Protein AF-A0A9W8L1Q2-F1 (afdb_monomer)

Radius of gyration: 16.3 Å; Cα contacts (8 Å, |Δi|>4): 258; chains: 1; bounding box: 36×30×58 Å

Structure (mmCIF, N/CA/C/O backbone):
data_AF-A0A9W8L1Q2-F1
#
_entry.id   AF-A0A9W8L1Q2-F1
#
loop_
_atom_site.group_PDB
_atom_site.id
_atom_site.type_symbol
_atom_site.label_atom_id
_atom_site.label_alt_id
_atom_site.label_comp_id
_atom_site.label_asym_id
_atom_site.label_entity_id
_atom_site.label_seq_id
_atom_site.pdbx_PDB_ins_code
_atom_site.Cartn_x
_atom_site.Cartn_y
_atom_site.Cartn_z
_atom_site.occupancy
_atom_site.B_iso_or_equiv
_atom_site.auth_seq_id
_atom_site.auth_comp_id
_atom_site.auth_asym_id
_atom_site.auth_atom_id
_atom_site.pdbx_PDB_model_num
ATOM 1 N N . MET A 1 1 ? -18.227 9.528 -41.860 1.00 38.44 1 MET A N 1
ATOM 2 C CA . MET A 1 1 ? -18.164 8.552 -40.748 1.00 38.44 1 MET A CA 1
ATOM 3 C C . MET A 1 1 ? -16.710 8.382 -40.296 1.00 38.44 1 MET A C 1
ATOM 5 O O . MET A 1 1 ? -16.065 7.442 -40.718 1.00 38.44 1 MET A O 1
ATOM 9 N N . VAL A 1 2 ? -16.145 9.310 -39.510 1.00 38.78 2 VAL A N 1
ATOM 10 C CA . VAL A 1 2 ? -14.732 9.234 -39.040 1.00 38.78 2 VAL A CA 1
ATOM 11 C C . VAL A 1 2 ? -14.600 9.848 -37.634 1.00 38.78 2 VAL A C 1
ATOM 13 O O . VAL A 1 2 ? -13.697 10.622 -37.355 1.00 38.78 2 VAL A O 1
ATOM 16 N N . LYS A 1 3 ? -15.570 9.610 -36.742 1.00 34.38 3 LYS A N 1
ATOM 17 C CA . LYS A 1 3 ? -15.519 10.159 -35.368 1.00 34.38 3 LYS A CA 1
ATOM 18 C C . LYS A 1 3 ? -15.734 9.136 -34.252 1.00 34.38 3 LYS A C 1
ATOM 20 O O . LYS A 1 3 ? -15.391 9.444 -33.124 1.00 34.38 3 LYS A O 1
ATOM 25 N N . LEU A 1 4 ? -16.214 7.924 -34.552 1.00 39.19 4 LEU A N 1
ATOM 26 C CA . LEU A 1 4 ? -16.375 6.866 -33.539 1.00 39.19 4 LEU A CA 1
ATOM 27 C C . LEU A 1 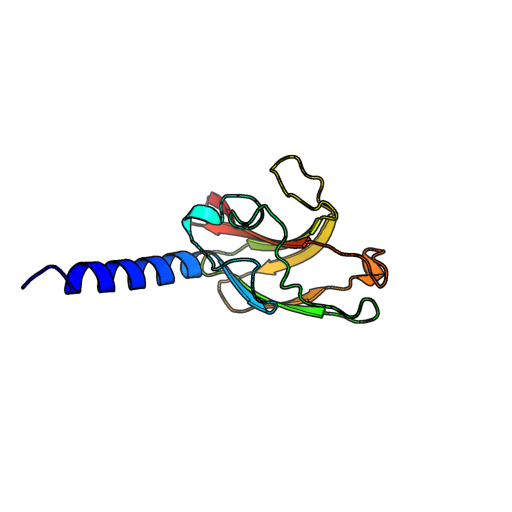4 ? -15.106 6.029 -33.300 1.00 39.19 4 LEU A C 1
ATOM 29 O O . LEU A 1 4 ? -14.950 5.464 -32.225 1.00 39.19 4 LEU A O 1
ATOM 33 N N . PHE A 1 5 ? -14.189 5.950 -34.270 1.00 36.97 5 PH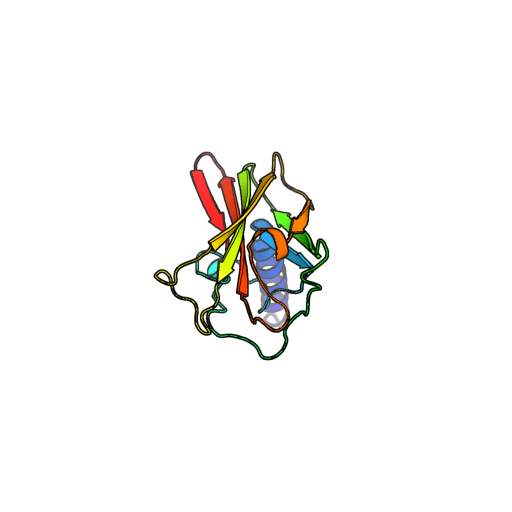E A N 1
ATOM 34 C CA . PHE A 1 5 ? -12.991 5.106 -34.146 1.00 36.97 5 PHE A CA 1
ATOM 35 C C . PHE A 1 5 ? -11.858 5.758 -33.339 1.00 36.97 5 PHE A C 1
ATOM 37 O O . PHE A 1 5 ? -11.129 5.062 -32.641 1.00 36.97 5 PHE A O 1
ATOM 44 N N . ALA A 1 6 ? -11.728 7.088 -33.377 1.00 37.06 6 ALA A N 1
ATOM 45 C CA . ALA A 1 6 ? -10.660 7.793 -32.662 1.00 37.06 6 ALA A CA 1
ATOM 46 C C . ALA A 1 6 ? -10.860 7.784 -31.134 1.00 37.06 6 ALA A C 1
ATOM 48 O O . ALA A 1 6 ? -9.893 7.730 -30.379 1.00 37.06 6 ALA A O 1
ATOM 49 N N . THR A 1 7 ? -12.113 7.784 -30.673 1.00 37.50 7 THR A N 1
ATOM 50 C CA . THR A 1 7 ? -12.445 7.803 -29.243 1.00 37.50 7 THR A CA 1
ATOM 51 C C . THR A 1 7 ? -12.176 6.453 -28.578 1.00 37.50 7 THR A C 1
ATOM 53 O O . THR A 1 7 ? -11.670 6.427 -27.462 1.00 37.50 7 THR A O 1
ATOM 56 N N . LEU A 1 8 ? -12.430 5.334 -29.273 1.00 38.62 8 LEU A N 1
ATOM 57 C CA . LEU A 1 8 ? -12.205 3.985 -28.735 1.00 38.62 8 LEU A CA 1
ATOM 58 C C . LEU A 1 8 ? -10.706 3.656 -28.570 1.00 38.62 8 LEU A C 1
ATOM 60 O O . LEU A 1 8 ? -10.312 3.034 -27.585 1.00 38.62 8 LEU A O 1
ATOM 64 N N . LEU A 1 9 ? -9.862 4.111 -29.507 1.00 37.31 9 LEU A N 1
ATOM 65 C CA . LEU A 1 9 ? -8.404 3.922 -29.451 1.00 37.31 9 LEU A CA 1
ATOM 66 C C . LEU A 1 9 ? -7.739 4.754 -28.341 1.00 37.31 9 LEU A C 1
ATOM 68 O O . LEU A 1 9 ? -6.825 4.262 -27.679 1.00 37.31 9 LEU A O 1
ATOM 72 N N . ALA A 1 10 ? -8.217 5.974 -28.081 1.00 40.53 10 ALA A N 1
ATOM 73 C CA . ALA A 1 10 ? -7.692 6.809 -26.999 1.00 40.53 10 ALA A CA 1
ATOM 74 C C . ALA A 1 10 ? -7.995 6.221 -25.605 1.00 40.53 10 ALA A C 1
ATOM 76 O O . ALA A 1 10 ? -7.133 6.235 -24.728 1.00 40.53 10 ALA A O 1
ATOM 77 N N . SER A 1 11 ? -9.184 5.639 -25.402 1.00 38.84 11 SER A N 1
ATOM 78 C CA . SER A 1 11 ? -9.559 5.003 -24.128 1.00 38.84 11 SER A CA 1
ATOM 79 C C . SER A 1 11 ? -8.728 3.753 -23.815 1.00 38.84 11 SER A C 1
ATOM 81 O O . SER A 1 11 ? -8.348 3.545 -22.664 1.00 38.84 11 SER A O 1
ATOM 83 N N . ALA A 1 12 ? -8.399 2.941 -24.827 1.00 39.38 12 ALA A N 1
ATOM 84 C CA . ALA A 1 12 ? -7.572 1.743 -24.655 1.00 39.38 12 ALA A CA 1
ATOM 85 C C . ALA A 1 12 ? -6.087 2.066 -24.395 1.00 39.38 12 ALA A C 1
ATOM 87 O O . ALA A 1 12 ? -5.414 1.323 -23.678 1.00 39.38 12 ALA A O 1
ATOM 88 N N . ALA A 1 13 ? -5.572 3.173 -24.940 1.00 38.81 13 ALA A N 1
ATOM 89 C CA . ALA A 1 13 ? -4.219 3.657 -24.652 1.00 38.81 13 ALA A CA 1
ATOM 90 C C . ALA A 1 13 ? -4.104 4.241 -23.230 1.00 38.81 13 ALA A C 1
ATOM 92 O O . ALA A 1 13 ? -3.124 3.986 -22.534 1.00 38.81 13 ALA A O 1
ATOM 93 N N . LEU A 1 14 ? -5.131 4.958 -22.757 1.00 34.59 14 LEU A N 1
ATOM 94 C CA . LEU A 1 14 ? -5.171 5.511 -21.396 1.00 34.59 14 LEU A CA 1
ATOM 95 C C . LEU A 1 14 ? -5.277 4.421 -20.316 1.00 34.59 14 LEU A C 1
ATOM 97 O O . LEU A 1 14 ? -4.641 4.541 -19.269 1.00 34.59 14 LEU A O 1
ATOM 101 N N . LEU A 1 15 ? -6.022 3.339 -20.578 1.00 36.16 15 LEU A N 1
ATOM 102 C CA . LEU A 1 15 ? -6.097 2.191 -19.664 1.00 36.16 15 LEU A CA 1
ATOM 103 C C . LEU A 1 15 ? -4.749 1.458 -19.543 1.00 36.16 15 LEU A C 1
ATOM 105 O O . LEU A 1 15 ? -4.375 1.025 -18.455 1.00 36.16 15 LEU A O 1
ATOM 109 N N . GLN A 1 16 ? -4.005 1.347 -20.649 1.00 36.81 16 GLN A N 1
ATOM 110 C CA . GLN A 1 16 ? -2.666 0.749 -20.657 1.00 36.81 16 GLN A CA 1
ATOM 111 C C . GLN A 1 16 ? -1.627 1.649 -19.977 1.00 36.81 16 GLN A C 1
ATOM 113 O O . GLN A 1 16 ? -0.781 1.138 -19.252 1.00 36.81 16 GLN A O 1
ATOM 118 N N . GLY A 1 17 ? -1.722 2.974 -20.135 1.00 43.75 17 GLY A N 1
ATOM 119 C CA . GLY A 1 17 ? -0.839 3.925 -19.451 1.00 43.75 17 GLY A CA 1
ATOM 120 C C . GLY A 1 17 ? -1.023 3.934 -17.929 1.00 43.75 17 GLY A C 1
ATOM 121 O O . GLY A 1 17 ? -0.051 4.035 -17.190 1.00 43.75 17 GLY A O 1
ATOM 122 N N . ALA A 1 18 ? -2.251 3.752 -17.436 1.00 47.59 18 ALA A N 1
ATOM 123 C CA . ALA A 1 18 ? -2.528 3.667 -15.998 1.00 47.59 18 ALA A CA 1
ATOM 124 C C . ALA A 1 18 ? -1.934 2.409 -15.354 1.00 47.59 18 ALA A C 1
ATOM 126 O O . ALA A 1 18 ? -1.348 2.486 -14.279 1.00 47.59 18 ALA A O 1
ATOM 127 N N . LEU A 1 19 ? -2.012 1.276 -16.055 1.00 51.88 19 LEU A N 1
ATOM 128 C CA . LEU A 1 19 ? -1.386 0.017 -15.642 1.00 51.88 19 LEU A CA 1
ATOM 129 C C . LEU A 1 19 ? 0.126 -0.030 -15.905 1.00 51.88 19 LEU A C 1
ATOM 131 O O . LEU A 1 19 ? 0.792 -0.941 -15.415 1.00 51.88 19 LEU A O 1
ATOM 135 N N . GLY A 1 20 ? 0.655 0.919 -16.681 1.00 55.34 20 GLY A N 1
ATOM 136 C CA . GLY A 1 20 ? 2.084 1.056 -16.945 1.00 55.34 20 GLY A CA 1
ATOM 137 C C . GLY A 1 20 ? 2.875 1.410 -15.691 1.00 55.34 20 GLY A C 1
ATOM 138 O O . GLY A 1 20 ? 3.976 0.910 -15.535 1.00 55.34 20 GLY A O 1
ATOM 139 N N . HIS A 1 21 ? 2.296 2.182 -14.770 1.00 71.56 21 HIS A N 1
ATOM 140 C CA . HIS A 1 21 ? 2.990 2.656 -13.571 1.00 71.56 21 HIS A CA 1
ATOM 141 C C . HIS A 1 21 ? 2.767 1.699 -12.389 1.00 71.56 21 HIS A C 1
ATOM 143 O O . HIS A 1 21 ? 3.684 1.008 -11.942 1.00 71.56 21 HIS A O 1
ATOM 149 N N . MET A 1 22 ? 1.517 1.568 -11.932 1.00 76.56 22 MET A N 1
ATOM 150 C CA . MET A 1 22 ? 1.132 0.643 -10.866 1.00 76.56 22 MET A CA 1
ATOM 151 C C . MET A 1 22 ? -0.346 0.258 -10.991 1.00 76.56 22 MET A C 1
ATOM 153 O O . MET A 1 22 ? -1.212 1.107 -11.184 1.00 76.56 22 MET A O 1
ATOM 157 N N . GLY A 1 23 ? -0.649 -1.030 -10.828 1.00 79.25 23 GLY A N 1
ATOM 158 C CA . GLY A 1 23 ? -2.011 -1.531 -10.652 1.00 79.25 23 GLY A CA 1
ATOM 159 C C . GLY A 1 23 ? -2.212 -2.178 -9.283 1.00 79.25 23 GLY A C 1
ATOM 160 O O . GLY A 1 23 ? -1.386 -2.981 -8.851 1.00 79.25 23 GLY A O 1
ATOM 161 N N . VAL A 1 24 ? -3.338 -1.886 -8.630 1.00 78.81 24 VAL A N 1
ATOM 162 C CA . VAL A 1 24 ? -3.805 -2.619 -7.443 1.00 78.81 24 VAL A CA 1
ATOM 163 C C . VAL A 1 24 ? -4.829 -3.659 -7.898 1.00 78.81 24 VAL A C 1
ATOM 165 O O . VAL 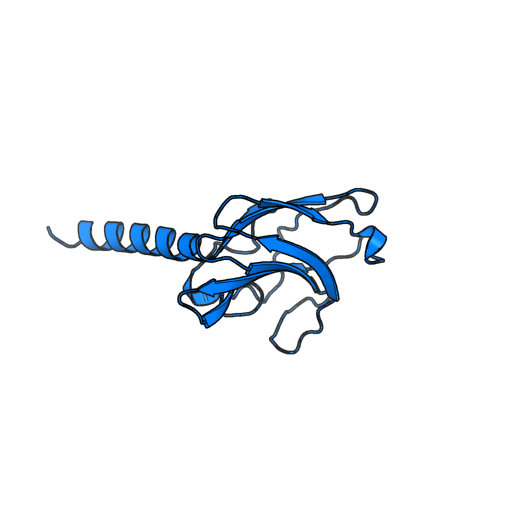A 1 24 ? -5.830 -3.305 -8.520 1.00 78.81 24 VAL A O 1
ATOM 168 N N . ILE A 1 25 ? -4.559 -4.940 -7.638 1.00 82.62 25 ILE A N 1
ATOM 169 C CA . ILE A 1 25 ? -5.399 -6.063 -8.087 1.00 82.62 25 ILE A CA 1
ATOM 170 C C . ILE A 1 25 ? -6.304 -6.541 -6.951 1.00 82.62 25 ILE A C 1
ATOM 172 O O . ILE A 1 25 ? -7.502 -6.729 -7.151 1.00 82.62 25 ILE A O 1
ATOM 176 N N . SER A 1 26 ? -5.733 -6.751 -5.765 1.00 83.00 26 SER A N 1
ATOM 177 C CA . SER A 1 26 ? -6.468 -7.189 -4.579 1.00 83.00 26 SER A CA 1
ATOM 178 C C . SER A 1 26 ? -5.862 -6.547 -3.333 1.00 83.00 26 SER A C 1
ATOM 180 O O . SER A 1 26 ? -4.641 -6.598 -3.192 1.00 83.00 26 SER A O 1
ATOM 182 N N . PRO A 1 27 ? -6.664 -5.977 -2.423 1.00 81.31 27 PRO A N 1
ATOM 183 C CA . PRO A 1 27 ? -8.095 -5.685 -2.578 1.00 81.31 27 PRO A CA 1
ATOM 184 C C . PRO A 1 27 ? -8.374 -4.760 -3.776 1.00 81.31 27 PRO A C 1
ATOM 186 O O . PRO A 1 27 ? -7.454 -4.090 -4.249 1.00 81.31 27 PRO A O 1
ATOM 189 N N . PRO A 1 28 ? -9.620 -4.683 -4.272 1.00 80.00 28 PRO A N 1
ATOM 190 C CA . PRO A 1 28 ? -9.972 -3.686 -5.272 1.00 80.00 28 PRO A CA 1
ATOM 191 C C . PRO A 1 28 ? -9.634 -2.270 -4.772 1.00 80.00 28 PRO A C 1
ATOM 193 O O . PRO A 1 28 ? -9.927 -1.947 -3.615 1.00 80.00 28 PRO A O 1
ATOM 196 N N . PRO A 1 29 ? -9.027 -1.413 -5.610 1.00 78.25 29 PRO A N 1
ATOM 197 C CA . PRO A 1 29 ? -8.744 -0.037 -5.231 1.00 78.25 29 PRO A CA 1
ATOM 198 C C . PRO A 1 29 ? -10.042 0.747 -5.010 1.00 78.25 29 PRO A C 1
ATOM 200 O O . PRO A 1 29 ? -11.091 0.435 -5.577 1.00 78.25 29 PRO A O 1
ATOM 203 N N . ARG A 1 30 ? -9.954 1.807 -4.197 1.00 74.38 30 ARG A N 1
ATOM 204 C CA . ARG A 1 30 ? -11.085 2.682 -3.836 1.00 74.38 30 ARG A CA 1
ATOM 205 C C . ARG A 1 30 ? -11.819 3.244 -5.056 1.00 74.38 30 ARG A C 1
ATOM 207 O O . ARG A 1 30 ? -13.040 3.379 -5.053 1.00 74.38 30 ARG A O 1
ATOM 214 N N . SER A 1 31 ? -11.060 3.602 -6.077 1.00 67.25 31 SER A N 1
ATOM 215 C CA . SER A 1 31 ? -11.542 4.069 -7.370 1.00 67.25 31 SER A CA 1
ATOM 216 C C . SER A 1 31 ? -10.795 3.325 -8.469 1.00 67.25 31 SER A C 1
ATOM 218 O O . SER A 1 31 ? -9.750 2.723 -8.225 1.00 67.25 31 SER A O 1
ATOM 220 N N . GLY A 1 32 ? -11.313 3.377 -9.697 1.00 64.44 32 GLY A N 1
ATOM 221 C CA . GLY A 1 32 ? -10.539 2.926 -10.852 1.00 64.44 32 GLY A CA 1
ATOM 222 C C . GLY A 1 32 ? -9.168 3.614 -10.898 1.00 64.44 32 GLY A C 1
ATOM 223 O O . GLY A 1 32 ? -9.038 4.777 -10.518 1.00 64.44 32 GLY A O 1
ATOM 224 N N . ILE A 1 33 ? -8.150 2.883 -11.350 1.00 64.31 33 ILE A N 1
ATOM 225 C CA . ILE A 1 33 ? -6.783 3.394 -11.491 1.00 64.31 33 ILE A CA 1
ATOM 226 C C . ILE A 1 33 ? -6.739 4.349 -12.691 1.00 64.31 33 ILE A C 1
ATOM 228 O O . ILE A 1 33 ? -6.999 3.943 -13.825 1.00 64.31 33 ILE A O 1
ATOM 232 N N . VAL A 1 34 ? -6.397 5.616 -12.448 1.00 67.31 34 VAL A N 1
ATOM 233 C CA . VAL A 1 34 ? -6.185 6.634 -13.488 1.00 67.31 34 VAL A CA 1
ATOM 234 C C . VAL A 1 34 ? -4.739 7.111 -13.402 1.00 67.31 34 VAL A C 1
ATOM 236 O O . VAL A 1 34 ? -4.369 7.733 -12.412 1.00 67.31 34 VAL A O 1
ATOM 239 N N . ALA A 1 35 ? -3.941 6.866 -14.451 1.00 65.00 35 ALA A N 1
ATOM 240 C CA . ALA A 1 35 ? -2.488 7.111 -14.475 1.00 65.00 35 ALA A CA 1
ATOM 241 C C . ALA A 1 35 ? -2.094 8.475 -13.886 1.00 65.00 35 ALA A C 1
ATOM 243 O O . ALA A 1 35 ? -1.298 8.568 -12.961 1.00 65.00 35 ALA A O 1
ATOM 244 N N . ASN A 1 36 ? -2.742 9.537 -14.372 1.00 66.25 36 ASN A N 1
ATOM 245 C CA . ASN A 1 36 ? -2.432 10.919 -14.001 1.00 66.25 36 ASN A CA 1
ATOM 246 C C . ASN A 1 36 ? -2.796 11.268 -12.549 1.00 66.25 36 ASN A C 1
ATOM 248 O O . ASN A 1 36 ? -2.417 12.331 -12.061 1.00 66.25 36 ASN A O 1
ATOM 252 N N . GLN A 1 37 ? -3.588 10.433 -11.876 1.00 70.50 37 GLN A N 1
ATOM 253 C CA . GLN A 1 37 ? -3.981 10.643 -10.486 1.00 70.50 37 GLN A CA 1
ATOM 254 C C . GLN A 1 37 ? -3.107 9.861 -9.504 1.00 70.50 37 GLN A C 1
ATOM 256 O O . GLN A 1 37 ? -3.111 10.206 -8.327 1.00 70.50 37 GLN A O 1
ATOM 261 N N . LEU A 1 38 ? -2.294 8.909 -9.983 1.00 72.88 38 LEU A N 1
ATOM 262 C CA . LEU A 1 38 ? -1.330 8.158 -9.169 1.00 72.88 38 LEU A CA 1
ATOM 263 C C . LEU A 1 38 ? -0.200 9.030 -8.610 1.00 72.88 38 LEU A C 1
ATOM 265 O O . LEU A 1 38 ? 0.579 8.545 -7.813 1.00 72.88 38 LEU A O 1
ATOM 269 N N . LEU A 1 39 ? -0.109 10.309 -8.981 1.00 75.31 39 LEU A N 1
ATOM 270 C CA . LEU A 1 39 ? 0.832 11.271 -8.387 1.00 75.31 39 LEU A CA 1
ATOM 271 C C . LEU A 1 39 ? 0.236 12.028 -7.186 1.00 75.31 39 LEU A C 1
ATOM 273 O O . LEU A 1 39 ? 0.851 12.953 -6.659 1.00 75.31 39 LEU A O 1
ATOM 277 N N . LYS A 1 40 ? -1.001 11.705 -6.793 1.00 74.94 40 LYS A N 1
ATOM 278 C CA . LYS A 1 40 ? -1.717 12.326 -5.672 1.00 74.94 40 LYS A CA 1
ATOM 279 C C . LYS A 1 40 ? -2.034 11.271 -4.613 1.00 74.94 40 LYS A C 1
ATOM 281 O O . LYS A 1 40 ? -2.216 10.110 -4.978 1.00 74.94 40 LYS A O 1
ATOM 286 N N . PRO A 1 41 ? -2.207 11.659 -3.335 1.00 70.12 41 PRO A N 1
ATOM 287 C CA . PRO A 1 41 ? -2.666 10.738 -2.303 1.00 70.12 41 PRO A CA 1
ATOM 288 C C . PRO A 1 41 ? -3.900 9.946 -2.742 1.00 70.12 41 PRO A C 1
ATOM 290 O O . PRO A 1 41 ? -4.783 10.467 -3.425 1.00 70.12 41 PRO A O 1
ATOM 293 N N . CYS A 1 42 ? -3.935 8.672 -2.362 1.00 74.31 42 CYS A N 1
ATOM 294 C CA . CYS A 1 42 ? -4.968 7.698 -2.701 1.00 74.31 42 CYS A CA 1
ATOM 295 C C . CYS A 1 42 ? -5.318 7.623 -4.200 1.00 74.31 42 CYS A C 1
ATOM 297 O O . CYS A 1 42 ? -6.477 7.363 -4.533 1.00 74.31 42 CYS A O 1
ATOM 299 N N . GLY A 1 43 ? -4.379 7.920 -5.104 1.00 72.62 43 GLY A N 1
ATOM 300 C CA . GLY A 1 43 ? -4.654 7.963 -6.539 1.00 72.62 43 GLY A CA 1
ATOM 301 C C . GLY A 1 43 ? -5.733 8.991 -6.913 1.00 72.62 43 GLY A C 1
ATOM 302 O O . GLY A 1 43 ? -6.495 8.765 -7.849 1.00 72.62 43 GLY A O 1
ATOM 303 N N . GLY A 1 44 ? -5.873 10.079 -6.142 1.00 70.56 44 GLY A N 1
ATOM 304 C CA . GLY A 1 44 ? -6.920 11.099 -6.300 1.00 70.56 44 GLY A CA 1
ATOM 305 C C . GLY A 1 44 ? -8.264 10.774 -5.630 1.00 70.56 44 GLY A C 1
ATOM 306 O O . GLY A 1 44 ? -9.152 11.630 -5.603 1.00 70.56 44 GLY A O 1
ATOM 307 N N . GLY A 1 45 ? -8.428 9.576 -5.061 1.00 70.12 45 GLY A N 1
ATOM 308 C CA . GLY A 1 45 ? -9.619 9.142 -4.330 1.00 70.12 45 GLY A CA 1
ATOM 309 C C . GLY A 1 45 ? -9.598 9.557 -2.857 1.00 70.12 45 GLY A C 1
ATOM 310 O O . GLY A 1 45 ? -9.597 8.703 -1.976 1.00 70.12 45 GLY A O 1
ATOM 311 N N . ASN A 1 46 ? -9.571 10.855 -2.564 1.00 70.56 46 ASN A N 1
ATOM 312 C CA . ASN A 1 46 ? -9.259 11.364 -1.217 1.00 70.56 46 ASN A CA 1
ATOM 313 C C . ASN A 1 46 ? -10.360 11.141 -0.161 1.00 70.56 46 ASN A C 1
ATOM 315 O O . ASN A 1 46 ? -10.078 11.164 1.038 1.00 70.56 46 ASN A O 1
ATOM 319 N N . THR A 1 47 ? -11.605 10.917 -0.583 1.00 69.75 47 THR A N 1
ATOM 320 C CA . THR A 1 47 ? -12.759 10.708 0.307 1.00 69.75 47 THR A CA 1
ATOM 321 C C . THR A 1 47 ? -13.044 9.219 0.487 1.00 69.75 47 THR A C 1
ATOM 323 O O . THR A 1 47 ? -12.974 8.455 -0.476 1.00 69.75 47 THR A O 1
ATOM 326 N N . LEU A 1 48 ? -13.387 8.797 1.709 1.00 68.94 48 LEU A N 1
ATOM 327 C CA . LEU A 1 48 ? -13.815 7.423 1.982 1.00 68.94 48 LEU A CA 1
ATOM 328 C C . LEU A 1 48 ? -15.005 6.999 1.108 1.00 68.94 48 LEU A C 1
ATOM 330 O O . LEU A 1 48 ? -15.977 7.735 0.941 1.00 68.94 48 LEU A O 1
ATOM 334 N N . THR A 1 49 ? -14.945 5.763 0.617 1.00 68.88 49 THR A N 1
ATOM 335 C CA . THR A 1 49 ? -16.063 5.083 -0.041 1.00 68.88 49 THR A CA 1
ATOM 336 C C . THR A 1 49 ? -16.806 4.200 0.952 1.00 68.88 49 THR A C 1
ATOM 338 O O . THR A 1 49 ? -16.231 3.706 1.919 1.00 68.88 49 THR A O 1
ATOM 341 N N . THR A 1 50 ? -18.088 3.956 0.693 1.00 67.94 50 THR A N 1
ATOM 342 C CA . THR A 1 50 ? -18.913 3.046 1.505 1.00 67.94 50 THR A CA 1
ATOM 343 C C . THR A 1 50 ? -18.640 1.571 1.212 1.00 67.94 50 THR A C 1
ATOM 345 O O . THR A 1 50 ? -18.930 0.719 2.046 1.00 67.94 50 THR A O 1
ATOM 348 N N . ASN A 1 51 ? -18.064 1.258 0.047 1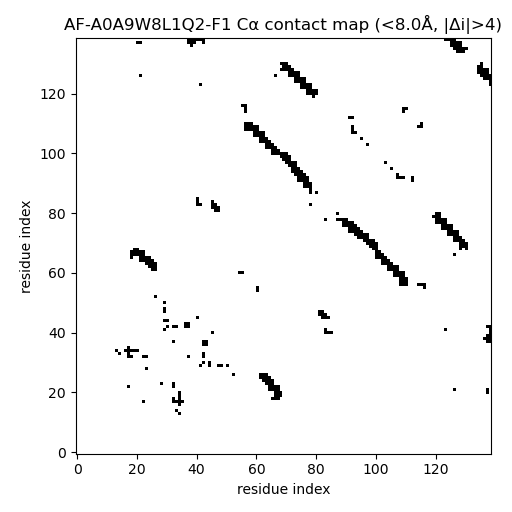.00 73.12 51 ASN A N 1
ATOM 349 C CA . ASN A 1 51 ? -17.630 -0.091 -0.295 1.00 73.12 51 ASN A CA 1
ATOM 350 C C . ASN A 1 51 ? -16.246 -0.347 0.316 1.00 73.12 51 ASN A C 1
ATOM 352 O O . ASN A 1 51 ? -15.234 0.113 -0.218 1.00 73.12 51 ASN A O 1
ATOM 356 N N . VAL A 1 52 ? -16.225 -1.007 1.473 1.00 76.25 52 VAL A N 1
ATOM 357 C CA . VAL A 1 52 ? -15.015 -1.302 2.248 1.00 76.25 52 VAL A CA 1
ATOM 358 C C . VAL A 1 52 ? -14.703 -2.792 2.186 1.00 76.25 52 VAL A C 1
ATOM 360 O O . VAL A 1 52 ? -15.597 -3.630 2.254 1.00 76.25 52 VAL A O 1
ATOM 363 N N . THR A 1 53 ? -13.420 -3.129 2.072 1.00 79.56 53 THR A N 1
ATOM 364 C CA . THR A 1 53 ? -12.969 -4.515 2.246 1.00 79.56 53 THR A CA 1
ATOM 365 C C . THR A 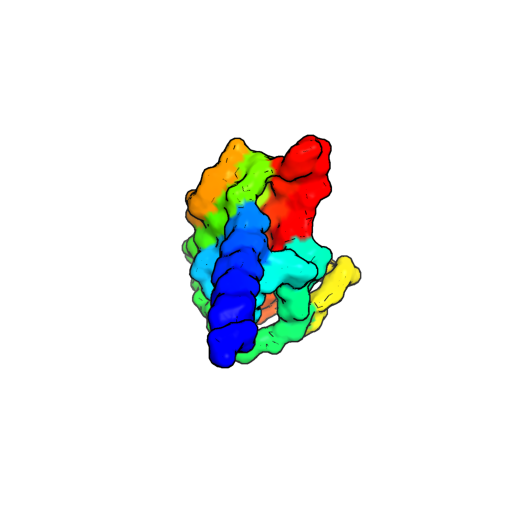1 53 ? -12.727 -4.761 3.728 1.00 79.56 53 THR A C 1
ATOM 367 O O . THR A 1 53 ? -11.984 -4.013 4.364 1.00 79.56 53 THR A O 1
ATOM 370 N N . THR A 1 54 ? -13.358 -5.792 4.279 1.00 79.62 54 THR A N 1
ATOM 371 C CA . THR A 1 54 ? -13.098 -6.240 5.649 1.00 79.62 54 THR A CA 1
ATOM 372 C C . THR A 1 54 ? -11.910 -7.191 5.659 1.00 79.62 54 THR A C 1
ATOM 374 O O . THR A 1 54 ? -11.817 -8.083 4.817 1.00 79.62 54 THR A O 1
ATOM 377 N N . TYR A 1 55 ? -11.028 -7.011 6.636 1.00 80.19 55 TYR A N 1
ATOM 378 C CA . TYR A 1 55 ? -9.895 -7.889 6.890 1.00 80.19 55 TYR A CA 1
ATOM 379 C C . TYR A 1 55 ? -10.008 -8.471 8.285 1.00 80.19 55 TYR A C 1
ATOM 381 O O . TYR A 1 55 ? -10.508 -7.812 9.198 1.00 80.19 55 TYR A O 1
ATOM 389 N N . ASP A 1 56 ? -9.509 -9.688 8.440 1.00 79.38 56 ASP A N 1
ATOM 390 C CA . ASP A 1 56 ? -9.295 -10.268 9.753 1.00 79.38 56 ASP A CA 1
ATOM 391 C C . ASP A 1 56 ? -7.981 -9.717 10.322 1.00 79.38 56 ASP A C 1
ATOM 393 O O . ASP A 1 56 ? -6.918 -9.884 9.719 1.00 79.38 56 ASP A O 1
ATOM 397 N N . VAL A 1 57 ? -8.075 -9.015 11.453 1.00 80.31 57 VAL A N 1
ATOM 398 C CA . VAL A 1 57 ? -6.935 -8.379 12.127 1.00 80.31 57 VAL A CA 1
ATOM 399 C C . VAL A 1 57 ? -5.989 -9.424 12.712 1.00 80.31 57 VAL A C 1
ATOM 401 O O . VAL A 1 57 ? -4.786 -9.178 12.763 1.00 80.31 57 VAL A O 1
ATOM 404 N N . ASP A 1 58 ? -6.508 -10.597 13.084 1.00 79.69 58 ASP A N 1
ATOM 405 C CA . ASP A 1 58 ? -5.748 -11.683 13.708 1.00 79.69 58 ASP A CA 1
ATOM 406 C C . ASP A 1 58 ? -5.046 -12.576 12.668 1.00 79.69 58 ASP A C 1
ATOM 408 O O . ASP A 1 58 ? -4.399 -13.572 13.005 1.00 79.69 58 ASP A O 1
ATOM 412 N N . SER A 1 59 ? -5.142 -12.217 11.384 1.00 81.12 59 SER A N 1
ATOM 413 C CA . SER A 1 59 ? -4.515 -12.941 10.288 1.00 81.12 59 SER A CA 1
ATOM 414 C C . SER A 1 59 ? -3.755 -12.017 9.339 1.00 81.12 59 SER A C 1
ATOM 416 O O . SER A 1 59 ? -3.896 -10.793 9.321 1.00 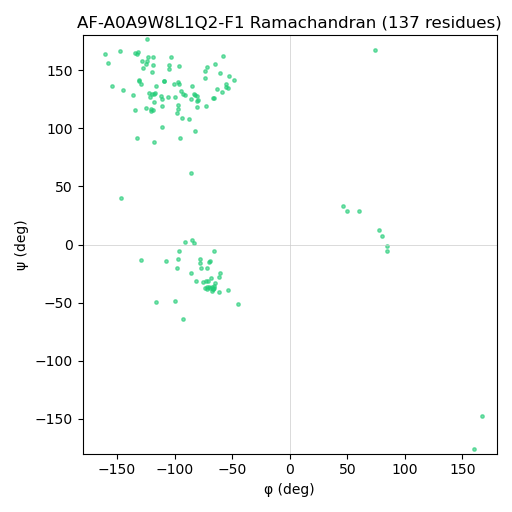81.12 59 SER A O 1
ATOM 418 N N . LYS A 1 60 ? -2.920 -12.634 8.505 1.00 86.75 60 LYS A N 1
ATOM 419 C CA . LYS A 1 60 ? -2.227 -11.938 7.428 1.00 86.75 60 LYS A CA 1
ATOM 420 C C . LYS A 1 60 ? -3.158 -11.761 6.237 1.00 86.75 60 LYS A C 1
ATOM 422 O O . LYS A 1 60 ? -3.632 -12.739 5.665 1.00 86.75 60 LYS A O 1
ATOM 427 N N . SER A 1 61 ? -3.346 -10.517 5.817 1.00 88.62 61 SER A N 1
ATOM 428 C CA . SER A 1 61 ? -4.176 -10.169 4.664 1.00 88.62 61 SER A CA 1
ATOM 429 C C . SER A 1 61 ? -3.338 -10.045 3.400 1.00 88.62 61 SER A C 1
ATOM 431 O O . SER A 1 61 ? -2.300 -9.386 3.403 1.00 88.62 61 SER A O 1
ATOM 433 N N . VAL A 1 62 ? -3.782 -10.677 2.313 1.00 90.06 62 VAL A N 1
ATOM 434 C CA . VAL A 1 62 ? -3.053 -10.688 1.038 1.00 90.06 62 VAL A CA 1
ATOM 435 C C . VAL A 1 62 ? -3.342 -9.420 0.240 1.00 90.06 62 VAL A C 1
ATOM 437 O O . VAL A 1 62 ? -4.496 -9.083 -0.019 1.00 90.06 62 VAL A O 1
ATOM 440 N N . PHE A 1 63 ? -2.272 -8.773 -0.209 1.00 90.50 63 PHE A N 1
ATOM 441 C CA . PHE A 1 63 ? -2.286 -7.662 -1.147 1.00 90.50 63 PHE A CA 1
ATOM 442 C C . PHE A 1 63 ? -1.553 -8.078 -2.422 1.00 90.50 63 PHE A C 1
ATOM 444 O O . PHE A 1 63 ? -0.440 -8.604 -2.376 1.00 90.50 63 PHE A O 1
ATOM 451 N N .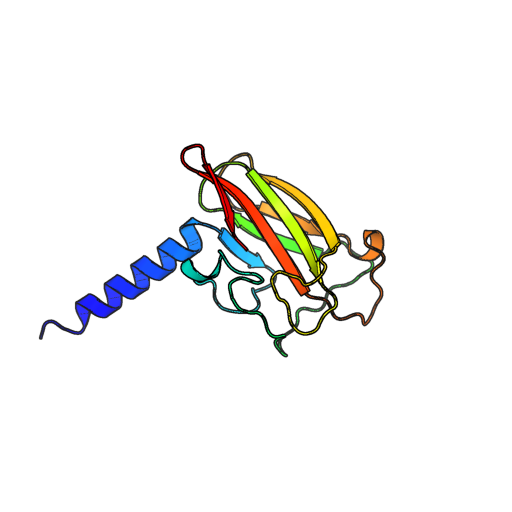 VAL A 1 64 ? -2.191 -7.846 -3.565 1.00 90.44 64 VAL A N 1
ATOM 452 C CA . VAL A 1 64 ? -1.677 -8.172 -4.893 1.00 90.44 64 VAL A CA 1
ATOM 453 C C . VAL A 1 64 ? -1.586 -6.889 -5.699 1.00 90.44 64 VAL A C 1
ATOM 455 O O . VAL A 1 64 ? -2.604 -6.257 -5.994 1.00 90.44 64 VAL A O 1
ATOM 458 N N . LEU A 1 65 ? -0.362 -6.497 -6.042 1.00 90.06 65 LEU A N 1
ATOM 459 C CA . LEU A 1 65 ? -0.086 -5.306 -6.837 1.00 90.06 65 LEU A CA 1
ATOM 460 C C . LEU A 1 65 ? 0.817 -5.639 -8.008 1.00 90.06 65 LEU A C 1
ATOM 462 O O . LEU A 1 65 ? 1.550 -6.629 -8.003 1.00 90.06 65 LEU A O 1
ATOM 466 N N . ARG A 1 66 ? 0.765 -4.783 -9.020 1.00 88.88 66 ARG A N 1
ATOM 467 C CA . ARG A 1 66 ? 1.558 -4.913 -10.229 1.00 88.88 66 ARG A CA 1
ATOM 468 C C . ARG A 1 66 ? 2.224 -3.582 -10.578 1.00 88.88 66 ARG A C 1
ATOM 470 O O . ARG A 1 66 ? 1.608 -2.786 -11.285 1.00 88.88 66 ARG A O 1
ATOM 477 N N . PRO A 1 67 ? 3.454 -3.338 -10.102 1.00 87.50 67 PRO A N 1
ATOM 478 C CA . PRO A 1 67 ? 4.330 -2.318 -10.669 1.00 87.50 67 PRO A CA 1
ATOM 479 C C . PRO A 1 67 ? 4.587 -2.626 -12.147 1.00 87.50 67 PRO A C 1
ATOM 481 O O . PRO A 1 67 ? 4.876 -3.778 -12.502 1.00 87.50 67 PRO A O 1
ATOM 484 N N . GLY A 1 68 ? 4.427 -1.630 -13.014 1.00 81.81 68 GLY A N 1
ATOM 485 C CA . GLY A 1 68 ? 4.507 -1.835 -14.460 1.00 81.81 68 GLY A CA 1
ATOM 486 C C . GLY A 1 68 ? 5.866 -1.494 -15.083 1.00 81.81 68 GLY A C 1
ATOM 487 O O . GLY A 1 68 ? 6.187 -2.062 -16.128 1.00 81.81 68 GLY A O 1
ATOM 488 N N . HIS A 1 69 ? 6.708 -0.695 -14.418 1.00 80.00 69 HIS A N 1
ATOM 489 C CA . HIS A 1 69 ? 8.094 -0.420 -14.820 1.00 80.00 69 HIS A CA 1
ATOM 490 C C . HIS A 1 69 ? 9.012 -0.182 -13.607 1.00 80.00 69 HIS A C 1
ATOM 492 O O . HIS A 1 69 ? 8.547 -0.019 -12.482 1.00 80.00 69 HIS A O 1
ATOM 498 N N . GLY A 1 70 ? 10.327 -0.195 -13.848 1.00 82.94 70 GLY A N 1
ATOM 499 C CA . GLY A 1 70 ? 11.346 0.112 -12.843 1.00 82.94 70 GLY A CA 1
ATOM 500 C C . GLY A 1 70 ? 11.597 -0.973 -11.788 1.00 82.94 70 GLY A C 1
ATOM 501 O O . GLY A 1 70 ? 10.863 -1.955 -11.647 1.00 82.94 70 GLY A O 1
ATOM 502 N N . ALA A 1 71 ? 12.689 -0.785 -11.050 1.00 89.31 71 ALA A N 1
ATOM 503 C CA . ALA A 1 71 ? 12.939 -1.448 -9.774 1.00 89.31 71 ALA A CA 1
ATOM 504 C C . ALA A 1 71 ? 12.721 -0.433 -8.646 1.00 89.31 71 ALA A C 1
ATOM 506 O O . ALA A 1 71 ? 12.864 0.770 -8.858 1.00 89.31 71 ALA A O 1
ATOM 507 N N . GLY A 1 72 ? 12.385 -0.899 -7.452 1.00 91.25 72 GLY A N 1
ATOM 508 C CA . GLY A 1 72 ? 12.085 -0.020 -6.330 1.00 91.25 72 GLY A CA 1
ATOM 509 C C . GLY A 1 72 ? 11.423 -0.771 -5.194 1.00 91.25 72 GLY A C 1
ATOM 510 O O . GLY A 1 72 ? 11.685 -1.960 -5.009 1.00 91.25 72 GLY A O 1
ATOM 511 N N . ASN A 1 73 ? 10.540 -0.094 -4.471 1.00 93.06 73 ASN A N 1
ATOM 512 C CA . ASN A 1 73 ? 9.861 -0.648 -3.309 1.00 93.06 73 ASN A CA 1
ATOM 513 C C . ASN A 1 73 ? 8.349 -0.402 -3.379 1.00 93.06 73 ASN A C 1
ATOM 515 O O . ASN A 1 73 ? 7.894 0.666 -3.785 1.00 93.06 73 ASN A O 1
ATOM 519 N N . LEU A 1 74 ? 7.569 -1.389 -2.938 1.00 91.88 74 LEU A N 1
ATOM 520 C CA . LEU A 1 74 ? 6.160 -1.222 -2.595 1.00 91.88 74 LEU A CA 1
ATOM 521 C C . LEU A 1 74 ? 6.046 -0.935 -1.099 1.00 91.88 74 LEU A C 1
ATOM 523 O O . LEU A 1 74 ? 6.246 -1.819 -0.265 1.00 91.88 74 LEU A O 1
ATOM 527 N N . ILE A 1 75 ? 5.699 0.302 -0.778 1.00 92.38 75 ILE A N 1
ATOM 528 C CA . ILE A 1 75 ? 5.536 0.806 0.579 1.00 92.38 75 ILE A CA 1
ATOM 529 C C . ILE A 1 75 ? 4.045 0.811 0.903 1.00 92.38 75 ILE A C 1
ATOM 531 O O . ILE A 1 75 ? 3.239 1.371 0.168 1.00 92.38 75 ILE A O 1
ATOM 535 N N . PHE A 1 76 ? 3.664 0.195 2.013 1.00 93.12 76 PHE A N 1
ATOM 536 C CA . PHE A 1 76 ? 2.288 0.157 2.488 1.00 93.12 76 PHE A CA 1
ATOM 537 C C . PHE A 1 76 ? 2.171 0.992 3.743 1.00 93.12 76 PHE A C 1
ATOM 539 O O . PHE A 1 76 ? 2.850 0.723 4.734 1.00 93.12 76 PHE A O 1
ATOM 546 N N . ASN A 1 77 ? 1.252 1.946 3.709 1.00 92.69 77 ASN A N 1
ATOM 547 C CA . ASN A 1 77 ? 0.884 2.757 4.853 1.00 92.69 77 ASN A CA 1
ATOM 548 C C . ASN A 1 77 ? -0.612 2.630 5.133 1.00 92.69 77 ASN A C 1
ATOM 550 O O . ASN A 1 77 ? -1.392 2.249 4.257 1.00 92.69 77 ASN A O 1
ATOM 554 N N . TYR A 1 78 ? -1.020 2.997 6.344 1.00 91.00 78 TYR A N 1
ATOM 555 C CA . TYR A 1 78 ? -2.419 3.217 6.662 1.00 91.00 78 TYR A CA 1
ATOM 556 C C . TYR A 1 78 ? -2.698 4.604 7.230 1.00 91.00 78 TYR A C 1
ATOM 558 O O . TYR A 1 78 ? -1.825 5.257 7.802 1.00 91.00 78 TYR A O 1
ATOM 566 N N . PHE A 1 79 ? -3.956 5.010 7.094 1.00 89.69 79 PHE A N 1
ATOM 567 C CA . PHE A 1 79 ? -4.533 6.215 7.672 1.00 89.69 79 PHE A CA 1
ATOM 568 C C . PHE A 1 79 ? -5.795 5.858 8.452 1.00 89.69 79 PHE A C 1
ATOM 570 O O . PHE A 1 79 ? -6.492 4.897 8.116 1.00 89.69 79 PHE A O 1
ATOM 577 N N . THR A 1 80 ? -6.109 6.657 9.466 1.00 87.75 80 THR A N 1
ATOM 578 C CA . THR A 1 80 ? -7.340 6.532 10.264 1.00 87.75 80 THR A CA 1
ATOM 579 C C . THR A 1 80 ? -8.354 7.633 9.969 1.00 87.75 80 THR A C 1
ATOM 581 O O . THR A 1 80 ? -9.511 7.530 10.366 1.00 87.75 80 THR A O 1
ATOM 584 N N . ASP A 1 81 ? -7.924 8.691 9.285 1.00 83.38 81 ASP A N 1
ATOM 585 C CA . ASP A 1 81 ? -8.755 9.833 8.936 1.00 83.38 81 ASP A CA 1
ATOM 586 C C . ASP A 1 81 ? -9.743 9.504 7.816 1.00 83.38 81 ASP A C 1
ATOM 588 O O . ASP A 1 81 ? -9.484 8.707 6.911 1.00 83.38 81 ASP A O 1
ATOM 592 N N . SER A 1 82 ? -10.897 10.167 7.859 1.00 74.38 82 SER A N 1
ATOM 593 C CA . SER A 1 82 ? -11.968 9.969 6.882 1.00 74.38 82 SER A CA 1
ATOM 594 C C . SER A 1 82 ? -11.729 10.668 5.542 1.00 74.38 82 SER A C 1
ATOM 596 O O . SER A 1 82 ? -12.385 10.354 4.546 1.00 74.38 82 SER A O 1
ATOM 598 N N . THR A 1 83 ? -10.794 11.617 5.514 1.00 80.38 83 THR A N 1
ATOM 599 C CA . THR A 1 83 ? -10.363 12.354 4.325 1.00 80.38 83 THR A CA 1
ATOM 600 C C . THR A 1 83 ? -8.847 12.442 4.334 1.00 80.38 83 THR A C 1
ATOM 602 O O . THR A 1 83 ? -8.269 12.852 5.337 1.00 80.38 83 THR A O 1
ATOM 605 N N . ILE A 1 84 ? -8.218 12.064 3.222 1.00 81.06 84 ILE A N 1
ATOM 606 C CA . ILE A 1 84 ? -6.759 12.025 3.094 1.00 81.06 84 ILE A CA 1
ATOM 607 C C . ILE A 1 84 ? -6.286 13.195 2.231 1.00 81.06 84 ILE A C 1
ATOM 609 O O . ILE A 1 84 ? -6.763 13.399 1.113 1.00 81.06 84 ILE A O 1
ATOM 613 N N . THR A 1 85 ? -5.345 13.968 2.756 1.00 81.62 85 THR A N 1
ATOM 614 C CA . THR A 1 85 ? -4.632 15.054 2.078 1.00 81.62 85 THR A CA 1
ATOM 615 C C . THR A 1 85 ? -3.126 14.800 2.163 1.00 81.62 85 THR A C 1
ATOM 617 O O . THR A 1 85 ? -2.687 13.840 2.794 1.00 81.62 85 THR A O 1
ATOM 620 N N . ASN A 1 86 ? -2.318 15.664 1.543 1.00 78.12 86 ASN A N 1
ATOM 621 C CA . ASN A 1 86 ? -0.854 15.564 1.615 1.00 78.12 86 ASN A CA 1
ATOM 622 C C . ASN A 1 86 ? -0.310 15.682 3.051 1.00 78.12 86 ASN A C 1
ATOM 624 O O . ASN A 1 86 ? 0.769 15.175 3.332 1.00 78.12 86 ASN A O 1
ATOM 628 N N . ASP A 1 87 ? -1.054 16.335 3.947 1.00 84.44 87 ASP A N 1
ATOM 629 C CA . ASP A 1 87 ? -0.638 16.578 5.332 1.00 84.44 87 ASP A CA 1
ATOM 630 C C . ASP A 1 87 ? -1.194 15.527 6.305 1.00 84.44 87 ASP A C 1
ATOM 632 O O . ASP A 1 87 ? -0.880 15.546 7.498 1.00 84.44 87 ASP A O 1
ATOM 636 N N . THR A 1 88 ? -2.052 14.615 5.829 1.00 85.31 88 THR A N 1
ATOM 637 C CA . THR A 1 88 ? -2.615 13.571 6.682 1.00 85.31 88 THR A CA 1
ATOM 638 C C . THR A 1 88 ? -1.510 12.626 7.123 1.00 85.31 88 THR A C 1
ATOM 640 O O . THR A 1 88 ? -0.784 12.049 6.313 1.00 85.31 88 THR A O 1
ATOM 643 N N . LYS A 1 89 ? -1.404 12.431 8.437 1.00 90.62 89 LYS A N 1
ATOM 644 C CA . LYS A 1 89 ? -0.412 11.534 9.011 1.00 90.62 89 LYS A CA 1
ATOM 645 C C . LYS A 1 89 ? -0.706 10.089 8.609 1.00 90.62 89 LYS A C 1
ATOM 647 O O . LYS A 1 89 ? -1.788 9.572 8.878 1.00 90.62 89 LYS A O 1
ATOM 652 N N . SER A 1 90 ? 0.291 9.435 8.028 1.00 91.62 90 SER A N 1
ATOM 653 C CA . SER A 1 90 ? 0.264 8.012 7.712 1.00 91.62 90 SER A CA 1
ATOM 654 C C . SER A 1 90 ? 1.086 7.201 8.718 1.00 91.62 90 SER A C 1
ATOM 656 O O . SER A 1 90 ? 1.933 7.735 9.444 1.00 91.62 90 SER A O 1
ATOM 658 N N . PHE A 1 91 ? 0.826 5.898 8.767 1.00 92.56 91 PHE A N 1
ATOM 659 C CA . PHE A 1 91 ? 1.536 4.946 9.615 1.00 92.56 91 PHE A CA 1
ATOM 660 C C . PHE A 1 91 ? 2.022 3.752 8.783 1.00 92.56 91 PHE A C 1
ATOM 662 O O . PHE A 1 91 ? 1.257 3.252 7.957 1.00 92.56 91 PHE A O 1
ATOM 669 N N . PRO A 1 92 ? 3.253 3.260 8.997 1.00 93.62 92 PRO A N 1
ATOM 670 C CA . PRO A 1 92 ? 3.822 2.197 8.176 1.00 93.62 92 PRO A CA 1
ATOM 671 C C . PRO A 1 92 ? 3.202 0.826 8.470 1.00 93.62 92 PRO A C 1
ATOM 673 O O . PRO A 1 92 ? 2.937 0.485 9.623 1.00 93.62 92 PRO A O 1
ATOM 676 N N . LEU A 1 93 ? 3.032 0.018 7.421 1.00 92.88 93 LEU A N 1
ATOM 677 C CA . LEU A 1 93 ? 2.639 -1.396 7.490 1.00 92.88 93 LEU A CA 1
ATOM 678 C C . LEU A 1 93 ? 3.732 -2.324 6.958 1.00 92.88 93 LEU A C 1
ATOM 680 O O . LEU A 1 93 ? 4.071 -3.313 7.608 1.00 92.88 93 LEU A O 1
ATOM 684 N N . ALA A 1 94 ? 4.267 -2.033 5.772 1.00 93.81 94 ALA A N 1
ATOM 685 C CA . ALA A 1 94 ? 5.272 -2.868 5.124 1.00 93.81 94 ALA A CA 1
ATOM 686 C C . ALA A 1 94 ? 6.089 -2.079 4.099 1.00 93.81 94 ALA A C 1
ATOM 688 O O . ALA A 1 94 ? 5.615 -1.095 3.541 1.00 93.81 94 ALA A O 1
ATOM 689 N N . ASP A 1 95 ? 7.290 -2.570 3.823 1.00 94.75 95 ASP A N 1
ATOM 690 C CA . ASP A 1 95 ? 8.158 -2.105 2.747 1.00 94.75 95 ASP A CA 1
ATOM 691 C C . ASP A 1 95 ? 8.702 -3.345 2.023 1.00 94.75 95 ASP A C 1
ATOM 693 O O . ASP A 1 95 ? 9.343 -4.204 2.638 1.00 94.75 95 ASP A O 1
ATOM 697 N N . VAL A 1 96 ? 8.335 -3.503 0.751 1.00 93.94 96 VAL A N 1
ATOM 698 C CA . VAL A 1 96 ? 8.541 -4.731 -0.023 1.00 93.94 96 VAL A CA 1
ATOM 699 C C . VAL A 1 96 ? 9.412 -4.435 -1.245 1.00 93.94 96 VAL A C 1
ATOM 701 O O . VAL A 1 96 ? 8.963 -3.720 -2.142 1.00 93.94 96 VAL A O 1
ATOM 704 N N . PRO A 1 97 ? 10.616 -5.026 -1.347 1.00 93.69 97 PRO A N 1
ATOM 705 C CA . PRO A 1 97 ? 11.472 -4.849 -2.513 1.00 93.69 97 PRO A CA 1
ATOM 706 C C . PRO A 1 97 ? 10.844 -5.389 -3.805 1.00 93.69 97 PRO A C 1
ATOM 708 O O . PRO A 1 97 ? 10.377 -6.529 -3.876 1.00 93.69 97 PRO A O 1
ATOM 711 N N . VAL A 1 98 ? 10.925 -4.584 -4.857 1.00 92.00 98 VAL A N 1
ATOM 712 C CA . VAL A 1 98 ? 10.501 -4.871 -6.229 1.00 92.00 98 VAL A CA 1
ATOM 713 C C . VAL A 1 98 ? 11.741 -4.793 -7.122 1.00 92.00 98 VAL A C 1
ATOM 715 O O . VAL A 1 98 ? 12.060 -3.736 -7.661 1.00 92.00 98 VAL A O 1
ATOM 718 N N . PRO A 1 99 ? 12.494 -5.895 -7.293 1.00 89.88 99 PRO A N 1
ATOM 719 C CA . PRO A 1 99 ? 13.706 -5.881 -8.115 1.00 89.88 99 PRO A CA 1
ATOM 720 C C . PRO A 1 99 ? 13.432 -5.744 -9.620 1.00 89.88 99 PRO A C 1
ATOM 722 O O . PRO A 1 99 ? 14.363 -5.503 -10.384 1.00 89.88 99 PRO A O 1
ATOM 725 N N . LYS A 1 100 ? 12.188 -5.961 -10.067 1.00 88.88 100 LYS A N 1
ATOM 726 C CA . LYS A 1 100 ? 11.774 -5.842 -11.469 1.00 88.88 100 LYS A CA 1
ATOM 727 C C . LYS A 1 100 ? 10.252 -5.679 -11.586 1.00 88.88 100 LYS A C 1
ATOM 729 O O . LYS A 1 100 ? 9.540 -6.059 -10.663 1.00 88.88 100 LYS A O 1
ATOM 734 N N . PRO A 1 101 ? 9.726 -5.231 -12.733 1.00 87.94 101 PRO A N 1
ATOM 735 C CA . PRO A 1 101 ? 8.284 -5.198 -12.963 1.00 87.94 101 PRO A CA 1
ATOM 736 C C . PRO A 1 101 ? 7.649 -6.591 -12.887 1.00 87.94 101 PRO A C 1
ATOM 738 O O . PRO A 1 101 ? 8.259 -7.596 -13.272 1.00 87.94 101 PRO A O 1
ATOM 741 N N . GLY A 1 102 ? 6.404 -6.667 -12.418 1.00 89.19 102 GLY A N 1
ATOM 742 C CA . GLY A 1 102 ? 5.713 -7.944 -12.257 1.00 89.19 102 GLY A CA 1
ATOM 743 C C . GLY A 1 102 ? 4.543 -7.886 -11.288 1.00 89.19 102 GLY A C 1
ATOM 744 O O . GLY A 1 102 ? 4.191 -6.828 -10.787 1.00 89.19 102 GLY A O 1
ATOM 745 N N . THR A 1 103 ? 3.918 -9.038 -11.040 1.00 91.31 103 THR A N 1
ATOM 746 C CA . THR A 1 103 ? 2.879 -9.164 -10.006 1.00 91.31 103 THR A CA 1
ATOM 747 C C . THR A 1 103 ? 3.522 -9.600 -8.699 1.00 91.31 103 THR A C 1
ATOM 749 O O . THR A 1 103 ? 4.261 -10.584 -8.672 1.00 91.31 103 THR A O 1
ATOM 752 N N . TYR A 1 104 ? 3.220 -8.874 -7.631 1.00 90.88 104 TYR A N 1
ATOM 753 C CA . TYR A 1 104 ? 3.755 -9.091 -6.299 1.00 90.88 104 TYR A CA 1
ATOM 754 C C . TYR A 1 104 ? 2.621 -9.423 -5.342 1.00 90.88 104 TYR A C 1
ATOM 756 O O . TYR A 1 104 ? 1.686 -8.640 -5.175 1.00 90.88 104 TYR A O 1
ATOM 764 N N . ASN A 1 105 ? 2.746 -10.583 -4.700 1.00 93.25 105 ASN A N 1
ATOM 765 C CA . ASN A 1 105 ? 1.877 -11.007 -3.615 1.00 93.25 105 ASN A CA 1
ATOM 766 C C . ASN A 1 105 ? 2.592 -10.696 -2.306 1.00 93.25 105 ASN A C 1
ATOM 768 O O . A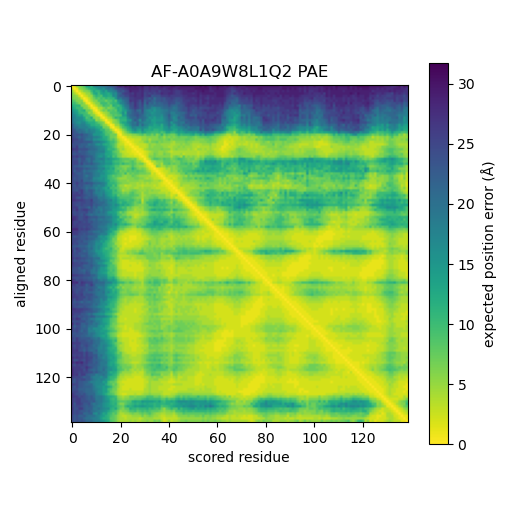SN A 1 105 ? 3.619 -11.303 -2.002 1.00 93.25 105 ASN A O 1
ATOM 772 N N . THR A 1 106 ? 2.051 -9.760 -1.541 1.00 91.06 106 THR A N 1
ATOM 773 C CA . THR A 1 106 ? 2.531 -9.454 -0.197 1.00 91.06 106 THR A CA 1
ATOM 774 C C . THR A 1 106 ? 1.436 -9.705 0.820 1.00 91.06 106 THR A C 1
ATOM 776 O O . THR A 1 106 ? 0.254 -9.792 0.489 1.00 91.06 106 THR A O 1
ATOM 779 N N . THR A 1 107 ? 1.833 -9.839 2.074 1.00 92.06 107 THR A N 1
ATOM 780 C CA . THR A 1 107 ? 0.904 -9.997 3.182 1.00 92.06 107 THR A CA 1
ATOM 781 C C . THR A 1 107 ? 1.121 -8.898 4.199 1.00 92.06 107 THR A C 1
ATOM 783 O O . THR A 1 107 ? 2.253 -8.703 4.644 1.00 92.06 107 THR A O 1
ATOM 786 N N . LEU A 1 108 ? 0.043 -8.235 4.603 1.00 91.50 108 LEU A N 1
ATOM 787 C CA . LEU A 1 108 ? 0.055 -7.248 5.676 1.00 91.50 108 LEU A CA 1
ATOM 788 C C . LEU A 1 108 ? -0.481 -7.880 6.960 1.00 91.50 108 LEU A C 1
ATOM 790 O O . LEU A 1 108 ? -1.448 -8.641 6.933 1.00 91.50 108 LEU A O 1
ATOM 794 N N . ASP A 1 109 ? 0.174 -7.570 8.074 1.00 91.88 109 ASP A N 1
ATOM 795 C CA . ASP A 1 109 ? -0.192 -8.018 9.416 1.00 91.88 109 ASP A CA 1
ATOM 796 C C . ASP A 1 109 ? -0.681 -6.802 10.208 1.00 91.88 109 ASP A C 1
ATOM 798 O O . ASP A 1 109 ? 0.110 -5.957 10.639 1.00 91.88 109 ASP A O 1
ATOM 802 N N . PHE A 1 110 ? -2.002 -6.673 10.326 1.00 90.56 110 PHE A N 1
ATOM 803 C CA . PHE A 1 110 ? -2.626 -5.513 10.956 1.00 90.56 110 PHE A CA 1
ATOM 804 C C . PHE A 1 110 ? -2.502 -5.551 12.485 1.00 90.56 110 PHE A C 1
ATOM 806 O O . PHE A 1 110 ? -2.325 -4.495 13.100 1.00 90.56 110 PHE A O 1
ATOM 813 N N . ALA A 1 111 ? -2.500 -6.740 13.098 1.00 90.44 111 ALA A N 1
ATOM 814 C CA . ALA A 1 111 ? -2.241 -6.899 14.528 1.00 90.44 111 ALA A CA 1
ATOM 815 C C . ALA A 1 111 ? -0.837 -6.407 14.907 1.00 90.44 111 ALA A C 1
ATOM 817 O O . ALA A 1 111 ? -0.679 -5.691 15.898 1.00 90.44 111 ALA A O 1
ATOM 818 N N . LYS A 1 112 ? 0.185 -6.697 14.087 1.00 89.25 112 LYS A N 1
ATOM 819 C CA . LYS A 1 112 ? 1.550 -6.180 14.298 1.00 89.25 112 LYS A CA 1
ATOM 820 C C . LYS A 1 112 ? 1.621 -4.648 14.256 1.00 89.25 112 LYS A C 1
ATOM 822 O O . LYS A 1 112 ? 2.472 -4.060 14.920 1.00 89.25 112 LYS A O 1
ATOM 827 N N . ALA A 1 113 ? 0.721 -4.002 13.514 1.00 86.88 113 ALA A N 1
ATOM 828 C CA . ALA A 1 113 ? 0.584 -2.546 13.465 1.00 86.88 113 ALA A CA 1
ATOM 829 C C . ALA A 1 113 ? -0.258 -1.962 14.621 1.00 86.88 113 ALA A C 1
ATOM 831 O O . ALA A 1 113 ? -0.459 -0.748 14.678 1.00 86.88 113 ALA A O 1
ATOM 832 N N . GLY A 1 114 ? -0.746 -2.802 15.543 1.00 90.06 114 GLY A N 1
ATOM 833 C CA . GLY A 1 114 ? -1.547 -2.399 16.702 1.00 90.06 114 GLY A CA 1
ATOM 834 C C . GLY A 1 114 ? -3.011 -2.083 16.384 1.00 90.06 114 GLY A C 1
ATOM 835 O O . GLY A 1 114 ? -3.702 -1.499 17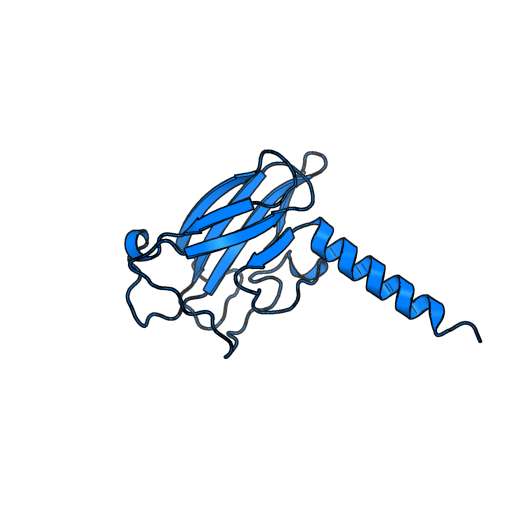.224 1.00 90.06 114 GLY A O 1
ATOM 836 N N . LEU A 1 115 ? -3.484 -2.442 15.187 1.00 90.19 115 LEU A N 1
ATOM 837 C CA . LEU A 1 115 ? -4.873 -2.249 14.781 1.00 90.19 115 LEU A CA 1
ATOM 838 C C . LEU A 1 115 ? -5.792 -3.229 15.511 1.00 90.19 115 LEU A C 1
ATOM 840 O O . LEU A 1 115 ? -5.371 -4.304 15.933 1.00 90.19 115 LEU A O 1
ATOM 844 N N . LYS A 1 116 ? -7.055 -2.834 15.684 1.00 89.38 116 LYS A N 1
ATOM 845 C CA . LYS A 1 116 ? -8.052 -3.593 16.449 1.00 89.38 116 LYS A CA 1
ATOM 846 C C . LYS A 1 116 ? -9.288 -3.885 15.609 1.00 89.38 116 LYS A C 1
ATOM 848 O O . LYS A 1 116 ? -9.631 -3.129 14.700 1.00 89.38 116 LYS A O 1
ATOM 853 N N . ASN A 1 117 ? -9.997 -4.952 15.972 1.00 87.38 117 ASN A N 1
ATOM 854 C CA . ASN A 1 117 ? -11.276 -5.304 15.360 1.00 87.38 117 ASN A CA 1
ATOM 855 C C . ASN A 1 117 ? -12.266 -4.127 15.412 1.00 87.38 117 ASN A C 1
ATOM 857 O O . ASN A 1 117 ? -12.413 -3.465 16.440 1.00 87.38 117 ASN A O 1
ATOM 861 N N . GLY A 1 118 ? -12.941 -3.874 14.288 1.00 85.19 118 GLY A N 1
ATOM 862 C CA . GLY A 1 118 ? -13.905 -2.780 14.131 1.00 85.19 118 GLY A CA 1
ATOM 863 C C . GLY A 1 118 ? -13.301 -1.417 13.773 1.00 85.19 118 GLY A C 1
ATOM 864 O O . GLY A 1 118 ? -14.051 -0.464 13.576 1.00 85.19 118 GLY A O 1
ATOM 865 N N . GLN A 1 119 ? -11.975 -1.299 13.662 1.00 86.38 119 GLN A N 1
ATOM 866 C CA . GLN A 1 119 ? -11.333 -0.056 13.243 1.00 86.38 119 GLN A CA 1
ATOM 867 C C . GLN A 1 119 ? -11.391 0.115 11.718 1.00 86.38 119 GLN A C 1
ATOM 869 O O . GLN A 1 119 ? -10.903 -0.726 10.966 1.00 86.38 119 GLN A O 1
ATOM 874 N N . SER A 1 120 ? -11.946 1.239 11.263 1.00 85.50 120 SER A N 1
ATOM 875 C CA . SER A 1 120 ? -11.895 1.638 9.854 1.00 85.50 120 SER A CA 1
ATOM 876 C C . SER A 1 120 ? -10.565 2.315 9.545 1.00 85.50 120 SER A C 1
ATOM 878 O O . SER A 1 120 ? -10.173 3.261 10.229 1.00 85.50 120 SER A O 1
ATOM 880 N N . ILE A 1 121 ? -9.893 1.848 8.496 1.00 87.25 121 ILE A N 1
ATOM 881 C CA . ILE A 1 121 ? -8.637 2.420 8.006 1.00 87.25 121 ILE A CA 1
ATOM 882 C C . ILE A 1 121 ? -8.665 2.580 6.490 1.00 87.25 121 ILE A C 1
ATOM 884 O O . ILE A 1 121 ? -9.463 1.962 5.784 1.00 87.25 121 ILE A O 1
ATOM 888 N N . VAL A 1 122 ? -7.726 3.370 5.986 1.00 87.25 122 VAL A N 1
ATOM 889 C CA . VAL A 1 122 ? -7.373 3.429 4.569 1.00 87.25 122 VAL A CA 1
ATOM 890 C C . VAL A 1 122 ? -5.992 2.832 4.420 1.00 87.25 122 VAL A C 1
ATOM 892 O O . VAL A 1 122 ? -5.058 3.375 4.994 1.00 87.25 122 VAL A O 1
ATOM 895 N N . VAL A 1 123 ? -5.849 1.751 3.657 1.00 89.44 123 VAL A N 1
ATOM 896 C CA . VAL A 1 123 ? -4.527 1.254 3.257 1.00 89.44 123 VAL A CA 1
ATOM 897 C C . VAL A 1 123 ? -4.154 1.909 1.937 1.00 89.44 123 VAL A C 1
ATOM 899 O O . VAL A 1 123 ? -4.936 1.873 0.987 1.00 89.44 123 VAL A O 1
ATOM 902 N N . GLN A 1 124 ? -2.965 2.493 1.883 1.00 88.75 124 GLN A N 1
ATOM 903 C CA . GLN A 1 124 ? -2.385 3.032 0.666 1.00 88.75 124 GLN A CA 1
ATOM 904 C C . GLN A 1 124 ? -1.102 2.281 0.344 1.00 88.75 124 GLN A C 1
ATOM 906 O O . GLN A 1 124 ? -0.229 2.132 1.200 1.00 88.75 124 GLN A O 1
ATOM 911 N N . ALA A 1 125 ? -1.003 1.828 -0.899 1.00 89.69 125 ALA A N 1
ATOM 912 C CA . ALA A 1 125 ? 0.240 1.333 -1.451 1.00 89.69 125 ALA A CA 1
ATOM 913 C C . ALA A 1 125 ? 0.912 2.455 -2.237 1.00 89.69 125 ALA A C 1
ATOM 915 O O . ALA A 1 125 ? 0.246 3.185 -2.961 1.00 89.69 125 ALA A O 1
ATOM 916 N N . ILE A 1 126 ? 2.220 2.572 -2.080 1.00 88.69 126 ILE A N 1
ATOM 917 C CA . ILE A 1 126 ? 3.056 3.538 -2.769 1.00 88.69 126 ILE A CA 1
ATOM 918 C C . ILE A 1 126 ? 4.140 2.733 -3.466 1.00 88.69 126 ILE A C 1
ATOM 920 O O . ILE A 1 126 ? 4.926 2.051 -2.807 1.00 88.69 126 ILE A O 1
ATOM 924 N N . PHE A 1 127 ? 4.186 2.778 -4.788 1.00 90.06 127 PHE A N 1
ATOM 925 C CA . PHE A 1 127 ? 5.339 2.295 -5.523 1.00 90.06 127 PHE A CA 1
ATOM 926 C C . PHE A 1 127 ? 6.345 3.432 -5.654 1.00 90.06 127 PHE A C 1
ATOM 928 O O . PHE A 1 127 ? 6.113 4.391 -6.384 1.00 90.06 127 PHE A O 1
ATOM 935 N N . ASN A 1 128 ? 7.447 3.316 -4.921 1.00 89.44 128 ASN A N 1
ATOM 936 C CA . ASN A 1 128 ? 8.603 4.188 -5.045 1.00 89.44 128 ASN A CA 1
ATOM 937 C C . ASN A 1 128 ? 9.593 3.498 -5.992 1.00 89.44 128 ASN A C 1
ATOM 939 O O . ASN A 1 128 ? 10.356 2.618 -5.582 1.00 89.44 128 ASN A O 1
ATOM 943 N N . GLY A 1 129 ? 9.471 3.813 -7.279 1.00 85.94 129 GLY A N 1
ATOM 944 C CA . GLY A 1 129 ? 10.211 3.190 -8.369 1.00 85.94 129 GLY A CA 1
ATOM 945 C C . GLY A 1 129 ? 11.319 4.091 -8.892 1.00 85.94 129 GLY A C 1
ATOM 946 O O . GLY A 1 129 ? 11.221 5.311 -8.848 1.00 85.94 129 GLY A O 1
ATOM 947 N N . THR A 1 130 ? 12.384 3.492 -9.418 1.00 79.94 130 THR A N 1
ATOM 948 C CA . THR A 1 130 ? 13.345 4.208 -10.260 1.00 79.94 130 THR A CA 1
ATOM 949 C C . THR A 1 130 ? 12.997 3.960 -11.722 1.00 79.94 130 THR A C 1
ATOM 951 O O . THR A 1 130 ? 13.074 2.815 -12.177 1.00 79.94 130 THR A O 1
ATOM 954 N N . ASP A 1 131 ? 12.643 5.022 -12.443 1.00 68.44 131 ASP A N 1
ATOM 955 C CA . ASP A 1 131 ? 12.411 5.017 -13.888 1.00 68.44 131 ASP A CA 1
ATOM 956 C C . ASP A 1 131 ? 13.386 5.971 -14.581 1.00 68.44 131 ASP A C 1
ATOM 958 O O . ASP A 1 131 ? 13.586 7.101 -14.136 1.00 68.44 131 ASP A O 1
ATOM 962 N N . ASP A 1 132 ? 14.080 5.496 -15.616 1.00 66.25 132 ASP A N 1
ATOM 963 C CA . ASP A 1 132 ? 15.097 6.264 -16.355 1.00 66.25 132 ASP A CA 1
ATOM 964 C C . ASP A 1 132 ? 16.120 7.027 -15.472 1.00 66.25 132 ASP A C 1
ATOM 966 O O . ASP A 1 132 ? 16.605 8.110 -15.808 1.00 66.25 132 ASP A O 1
ATOM 970 N N . GLY A 1 133 ? 16.467 6.455 -14.311 1.00 68.81 133 GLY A N 1
ATOM 971 C CA . GLY A 1 133 ? 17.411 7.041 -13.350 1.00 68.81 133 GLY A CA 1
ATOM 972 C C . GLY A 1 133 ? 16.825 8.128 -12.440 1.00 68.81 133 GLY A C 1
ATOM 973 O O . GLY A 1 133 ? 17.575 8.756 -11.691 1.00 68.81 133 GLY A O 1
ATOM 974 N N . LYS A 1 134 ? 15.507 8.346 -12.472 1.00 76.06 134 LYS A N 1
ATOM 975 C CA . LYS A 1 134 ? 14.768 9.215 -11.551 1.00 76.06 134 LYS A CA 1
ATOM 976 C C . LYS A 1 134 ? 13.909 8.384 -10.613 1.00 76.06 134 LYS A C 1
ATOM 978 O O . LYS A 1 134 ? 13.310 7.396 -11.017 1.00 76.06 134 LYS A O 1
ATOM 983 N N . THR A 1 135 ? 13.842 8.805 -9.359 1.00 80.50 135 THR A N 1
ATOM 984 C CA . THR A 1 135 ? 12.909 8.242 -8.385 1.00 80.50 135 THR A CA 1
ATOM 985 C C . THR A 1 135 ? 11.532 8.867 -8.577 1.00 80.50 135 THR A C 1
ATOM 987 O O . THR A 1 135 ? 11.408 10.092 -8.585 1.00 80.50 135 THR A O 1
ATOM 990 N N . GLU A 1 136 ? 10.512 8.029 -8.715 1.00 82.62 136 GLU A N 1
ATOM 991 C CA . GLU A 1 136 ? 9.120 8.417 -8.912 1.00 82.62 136 GLU A CA 1
ATOM 992 C C . GLU A 1 136 ? 8.219 7.657 -7.937 1.00 82.62 136 GLU A C 1
ATOM 994 O O . GLU A 1 136 ? 8.420 6.471 -7.668 1.00 82.62 136 GLU A O 1
ATOM 999 N N . GLU A 1 137 ? 7.219 8.355 -7.401 1.00 84.44 137 GLU A N 1
ATOM 1000 C CA . GLU A 1 137 ? 6.255 7.786 -6.464 1.00 84.44 137 GLU A CA 1
ATOM 1001 C C . GLU A 1 137 ? 4.868 7.704 -7.094 1.00 84.44 137 GLU A C 1
ATOM 1003 O O . GLU A 1 137 ? 4.327 8.698 -7.584 1.00 84.44 137 GLU A O 1
ATOM 1008 N N . TYR A 1 138 ? 4.288 6.509 -7.025 1.00 84.12 138 TYR A N 1
ATOM 1009 C CA . TYR A 1 138 ? 2.958 6.195 -7.526 1.00 84.12 138 TYR A CA 1
ATOM 1010 C C . TYR A 1 138 ? 2.081 5.681 -6.387 1.00 84.12 138 TYR A C 1
ATOM 1012 O O . TYR A 1 138 ? 2.465 4.747 -5.692 1.00 84.12 138 TYR A O 1
ATOM 1020 N N . TYR A 1 139 ? 0.913 6.287 -6.206 1.00 81.19 139 TYR A N 1
ATOM 1021 C CA . TYR A 1 139 ? 0.063 6.220 -5.013 1.00 81.19 139 TYR A CA 1
ATOM 1022 C C . TYR A 1 139 ? -1.245 5.446 -5.177 1.00 81.19 139 TYR A C 1
ATOM 1024 O O . TYR A 1 139 ? -1.691 5.236 -6.326 1.00 81.19 139 TYR A O 1
#

pLDDT: mean 76.8, std 17.09, range [34.38, 94.75]

Organism: NCBI:txid417178

Foldseek 3Di:
DPDPPVVVVVVVVQLVLQVQAKDWDPPHQQDPRGNVQQQFPSSVNFADDPDDDDDDLQDWDKTKMWGNFAWFKKWKWKAQDRGDHPPGDIHGFDIGTGRGTDIDIDTTRNVVVVDDPPRDMDMDIWGQGQDPNDTDITD

Secondary structure (DSSP, 8-state):
--SSHHHHHHHHHHHHHHHHHEEEEESPPSS---GGGTTSGGGG--BPPS------TTSEEEEEEEE-SSEEEEEEEEE-SSB--TTSPPEEEEEEEESSSS-EEEEEETTTTT--TT---EEEEEEEEEETTEEEEE-

Solvent-accessible surface area (backbone atoms only — not comparable to full-atom values): 8062 Å² total; per-residue (Å²): 144,86,68,73,66,63,57,57,55,52,55,57,51,50,57,51,52,13,46,39,56,52,36,66,66,33,62,74,56,98,52,84,85,47,47,89,27,18,75,35,64,62,30,61,53,35,60,74,66,91,84,71,89,88,75,62,44,94,42,72,43,73,36,32,35,27,43,45,51,38,35,37,32,44,35,32,31,36,30,71,67,70,59,57,54,95,83,53,74,71,42,80,72,48,78,42,84,31,88,52,55,47,79,46,81,45,69,45,54,42,43,85,64,70,53,57,89,92,66,72,70,46,79,43,56,31,40,44,25,38,50,98,90,39,82,45,66,37,54

InterPro domains:
  IPR046530 Copper acquisition factor BIM1-like domain [PF20238] (20-133)

Sequence (139 aa):
MVKLFATLLASAALLQGALGHMGVISPPPRSGIVANQLLKPCGGGNTLTTNVTTYDVDSKSVFVLRPGHGAGNLIFNYFTDSTITNDTKSFPLADVPVPKPGTYNTTLDFAKAGLKNGQSIVVQAIFNGTDDGKTEEYY

Nearest PDB structures (foldseek):
  6ibh-assembly1_A  TM=8.169E-01  e=1.868E-04  Laetisaria arvalis
  4ycg-assembly1_A  TM=5.039E-01  e=1.522E-01  Mus musculus
  4guc-assembly2_B  TM=4.564E-01  e=1.137E+00  Bacillus anthracis
  8q68-assembly1_B  TM=3.700E-01  e=2.628E+00  Homo sapiens

Mean predicted aligned error: 9.17 Å